Protein AF-A0A9N9J7B9-F1 (afdb_monomer_lite)

Structure (mmCIF, N/CA/C/O backbone):
data_AF-A0A9N9J7B9-F1
#
_entry.id   AF-A0A9N9J7B9-F1
#
loop_
_atom_site.group_PDB
_atom_site.id
_atom_site.type_symbol
_atom_site.label_atom_id
_atom_site.label_alt_id
_atom_site.label_comp_id
_atom_site.label_asym_id
_atom_site.label_entity_id
_atom_site.label_seq_id
_atom_site.pdbx_PDB_ins_code
_atom_site.Cartn_x
_atom_site.Cartn_y
_atom_site.Cartn_z
_atom_site.occupancy
_atom_site.B_iso_or_equiv
_atom_site.auth_seq_id
_atom_site.auth_comp_id
_atom_site.auth_asym_id
_atom_site.auth_atom_id
_atom_site.pdbx_PDB_model_num
ATOM 1 N N . MET A 1 1 ? -15.155 3.675 22.754 1.00 55.78 1 MET A N 1
ATOM 2 C CA . MET A 1 1 ? -14.962 2.233 23.015 1.00 55.78 1 MET A CA 1
ATOM 3 C C . MET A 1 1 ? -13.496 2.071 23.406 1.00 55.78 1 MET A C 1
ATOM 5 O O . MET A 1 1 ? -12.641 2.040 22.528 1.00 55.78 1 MET A O 1
ATOM 9 N N . ASP A 1 2 ? -13.204 2.145 24.707 1.00 74.94 2 ASP A N 1
ATOM 10 C CA . ASP A 1 2 ? -11.845 2.351 25.254 1.00 74.94 2 ASP A CA 1
ATOM 11 C C . ASP A 1 2 ? -10.973 1.087 25.323 1.00 74.94 2 ASP A C 1
ATOM 13 O O . ASP A 1 2 ? -9.809 1.155 25.706 1.00 74.94 2 ASP A O 1
ATOM 17 N N . ASP A 1 3 ? -11.486 -0.064 24.898 1.00 91.12 3 ASP A N 1
ATOM 18 C CA . ASP A 1 3 ? -10.744 -1.322 24.957 1.00 91.12 3 ASP A CA 1
ATOM 19 C C . ASP A 1 3 ? -9.822 -1.481 23.736 1.00 91.12 3 ASP A C 1
ATOM 21 O O . ASP A 1 3 ? -10.237 -1.907 22.657 1.00 91.12 3 ASP A O 1
ATOM 25 N N . THR A 1 4 ? -8.565 -1.058 23.885 1.00 94.75 4 THR A N 1
ATOM 26 C CA . THR A 1 4 ? -7.536 -1.184 22.841 1.00 94.75 4 THR A CA 1
ATOM 27 C C . THR A 1 4 ? -7.279 -2.640 22.429 1.00 94.75 4 THR A C 1
ATOM 29 O O . THR A 1 4 ? -7.307 -2.886 21.221 1.00 94.75 4 THR A O 1
ATOM 32 N N . PRO A 1 5 ? -7.080 -3.604 23.354 1.00 96.31 5 PRO A N 1
ATOM 33 C CA . PRO A 1 5 ? -6.989 -5.022 23.002 1.00 96.31 5 PRO A CA 1
ATOM 34 C C . PRO A 1 5 ? -8.149 -5.515 22.133 1.00 96.31 5 PRO A C 1
ATOM 36 O O . PRO A 1 5 ? -7.917 -6.164 21.114 1.00 96.31 5 PRO A O 1
ATOM 39 N N . LEU A 1 6 ? -9.390 -5.151 22.471 1.00 96.50 6 LEU A N 1
ATOM 40 C CA . LEU A 1 6 ? -10.559 -5.546 21.687 1.00 96.50 6 LEU A CA 1
ATOM 41 C C . LEU A 1 6 ? -10.555 -4.926 20.284 1.00 96.50 6 LEU A C 1
ATOM 43 O O . LEU A 1 6 ? -10.877 -5.609 19.313 1.00 96.50 6 LEU A O 1
ATOM 47 N N . ARG A 1 7 ? -10.179 -3.646 20.146 1.00 96.50 7 ARG A N 1
ATOM 48 C CA . ARG A 1 7 ? -10.085 -2.993 18.825 1.00 96.50 7 ARG A CA 1
ATOM 49 C C . ARG A 1 7 ? -8.985 -3.605 17.961 1.00 96.50 7 ARG A C 1
ATOM 51 O O . ARG A 1 7 ? -9.194 -3.759 16.757 1.00 96.50 7 ARG A O 1
ATOM 58 N N . LEU A 1 8 ? -7.847 -3.958 18.557 1.00 98.19 8 LEU A N 1
ATOM 59 C CA . LEU A 1 8 ? -6.759 -4.646 17.864 1.00 98.19 8 LEU A CA 1
ATOM 60 C C . LEU A 1 8 ? -7.224 -6.016 17.363 1.00 98.19 8 LEU A C 1
ATOM 62 O O . LEU A 1 8 ? -7.158 -6.272 16.163 1.00 98.19 8 LEU A O 1
ATOM 66 N N . LEU A 1 9 ? -7.793 -6.833 18.254 1.00 98.25 9 LEU A N 1
ATOM 67 C CA . LEU A 1 9 ? -8.311 -8.156 17.914 1.00 98.25 9 LEU A CA 1
ATOM 68 C C . LEU A 1 9 ? -9.385 -8.082 16.821 1.00 98.25 9 LEU A C 1
ATOM 70 O O . LEU A 1 9 ? -9.322 -8.820 15.845 1.00 98.25 9 LEU A O 1
ATOM 74 N N . ALA A 1 10 ? -10.341 -7.156 16.939 1.00 98.12 10 ALA A N 1
ATOM 75 C CA . ALA A 1 10 ? -11.379 -6.968 15.929 1.00 98.12 10 ALA A CA 1
ATOM 76 C C . ALA A 1 10 ? -10.800 -6.550 14.568 1.00 98.12 10 ALA A C 1
ATOM 78 O O . ALA A 1 10 ? -11.287 -6.997 13.533 1.00 98.12 10 ALA A O 1
ATOM 79 N N . THR A 1 11 ? -9.759 -5.711 14.558 1.00 98.62 11 THR A N 1
ATOM 80 C CA . THR A 1 11 ? -9.080 -5.295 13.320 1.00 98.62 11 THR A CA 1
ATOM 81 C C . THR A 1 11 ? -8.379 -6.476 12.658 1.00 98.62 11 THR A C 1
ATOM 83 O O . THR A 1 11 ? -8.491 -6.627 11.443 1.00 98.62 11 THR A O 1
ATOM 86 N N . GLN A 1 12 ? -7.716 -7.326 13.445 1.00 98.75 12 GLN A N 1
ATOM 87 C CA . GLN A 1 12 ? -7.023 -8.514 12.950 1.00 98.75 12 GLN A CA 1
ATOM 88 C C . GLN A 1 12 ? -7.999 -9.560 12.411 1.00 98.75 12 GLN A C 1
ATOM 90 O O . GLN A 1 12 ? -7.894 -9.935 11.251 1.00 98.75 12 GLN A O 1
ATOM 95 N N . VAL A 1 13 ? -9.000 -9.952 13.203 1.00 98.62 13 VAL A N 1
ATOM 96 C CA . VAL A 1 13 ? -9.978 -10.980 12.808 1.00 98.62 13 VAL A CA 1
ATOM 97 C C . VAL A 1 13 ? -10.753 -10.562 11.560 1.00 98.62 13 VAL A C 1
ATOM 99 O O . VAL A 1 13 ? -10.911 -11.352 10.636 1.00 98.62 13 VAL A O 1
ATOM 102 N N . LEU A 1 14 ? -11.217 -9.309 11.490 1.00 98.75 14 LEU A N 1
ATOM 103 C CA . LEU A 1 14 ? -11.896 -8.828 10.286 1.00 98.75 14 LEU A CA 1
ATOM 104 C C . LEU A 1 14 ? -10.942 -8.737 9.091 1.00 98.75 14 LEU A C 1
ATOM 106 O O . LEU A 1 14 ? -11.357 -9.051 7.983 1.00 98.75 14 LEU A O 1
ATOM 110 N N . GLY A 1 15 ? -9.685 -8.336 9.300 1.00 98.75 15 GLY A N 1
ATOM 111 C CA . GLY A 1 15 ? -8.674 -8.305 8.242 1.00 98.75 15 GLY A CA 1
ATOM 112 C C . GLY A 1 15 ? -8.421 -9.690 7.651 1.00 98.75 15 GLY A C 1
ATOM 113 O O . GLY A 1 15 ? -8.443 -9.847 6.433 1.00 98.75 15 GLY A O 1
ATOM 114 N N . GLU A 1 16 ? -8.280 -10.706 8.501 1.00 98.69 16 GLU A N 1
ATOM 115 C CA . GLU A 1 16 ? -8.153 -12.110 8.101 1.00 98.69 16 GLU A CA 1
ATOM 116 C C . GLU A 1 16 ? -9.387 -12.549 7.305 1.00 98.69 16 GLU A C 1
ATOM 118 O O . GLU A 1 16 ? -9.283 -12.906 6.136 1.00 98.69 16 GLU A O 1
ATOM 123 N N . MET A 1 17 ? -10.584 -12.369 7.868 1.00 98.69 17 MET A N 1
ATOM 124 C CA . MET A 1 17 ? -11.844 -12.724 7.210 1.00 98.69 17 MET A CA 1
ATOM 125 C C . MET A 1 17 ? -12.056 -12.022 5.860 1.00 98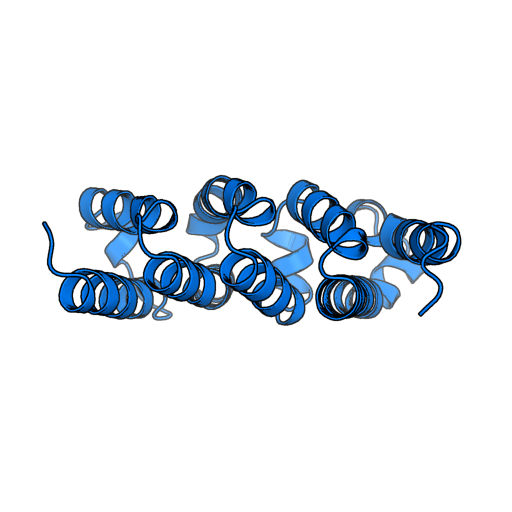.69 17 MET A C 1
ATOM 127 O O . MET A 1 17 ? -12.612 -12.623 4.942 1.00 98.69 17 MET A O 1
ATOM 131 N N . PHE A 1 18 ? -11.677 -10.748 5.731 1.00 98.75 18 PHE A N 1
ATOM 132 C CA . PHE A 1 18 ? -11.801 -10.004 4.475 1.00 98.75 18 PHE A CA 1
ATOM 133 C C . PHE A 1 18 ? -10.735 -10.367 3.450 1.00 98.75 18 PHE A C 1
ATOM 135 O O . PHE A 1 18 ? -10.986 -10.150 2.274 1.00 98.75 18 PHE A O 1
ATOM 142 N N . SER A 1 19 ? -9.571 -10.851 3.882 1.00 98.31 19 SER A N 1
ATOM 143 C CA . SER A 1 19 ? -8.444 -11.150 2.996 1.00 98.31 19 SER A CA 1
ATOM 144 C C . SER A 1 19 ? -8.336 -12.624 2.607 1.00 98.31 19 SER A C 1
ATOM 146 O O . SER A 1 19 ? -7.523 -12.958 1.748 1.00 98.31 19 SER A O 1
ATOM 148 N N . GLU A 1 20 ? -9.151 -13.499 3.201 1.00 98.44 20 GLU A N 1
ATOM 149 C CA . GLU A 1 20 ? -9.308 -14.892 2.780 1.00 98.44 20 GLU A CA 1
ATOM 150 C C . GLU A 1 20 ? -9.718 -15.001 1.306 1.00 98.44 20 GLU A C 1
ATOM 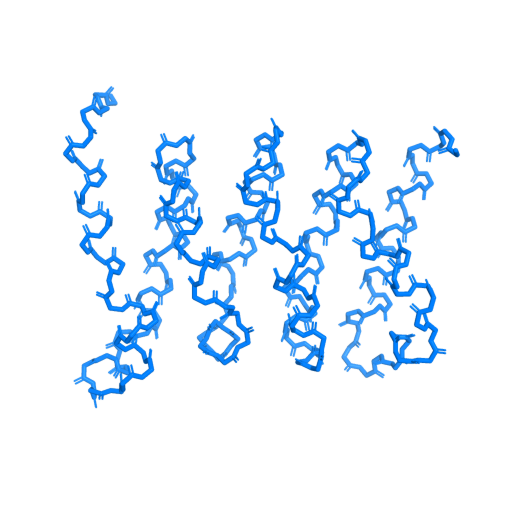152 O O . GLU A 1 20 ? -10.689 -14.381 0.885 1.00 98.44 20 GLU A O 1
ATOM 157 N N . LYS A 1 21 ? -9.032 -15.859 0.542 1.00 97.44 21 LYS A N 1
ATOM 158 C CA . LYS A 1 21 ? -9.088 -15.926 -0.932 1.00 97.44 21 LYS A CA 1
ATOM 159 C C . LYS A 1 21 ? -10.494 -15.890 -1.545 1.00 97.44 21 LYS A C 1
ATOM 161 O O . LYS A 1 21 ? -10.712 -15.212 -2.542 1.00 97.44 21 LYS A O 1
ATOM 166 N N . ASP A 1 22 ? -11.436 -16.623 -0.958 1.00 96.56 22 ASP A N 1
ATOM 167 C CA . ASP A 1 22 ? -12.808 -16.755 -1.470 1.00 96.56 22 ASP A CA 1
ATOM 168 C C . ASP A 1 22 ? -13.821 -15.911 -0.670 1.00 96.56 22 ASP A C 1
ATOM 170 O O . ASP A 1 22 ? -15.039 -16.130 -0.724 1.00 96.56 22 ASP A O 1
ATOM 174 N N . SER A 1 23 ? -13.338 -14.946 0.118 1.00 98.06 23 SER A N 1
ATOM 175 C CA . SER A 1 23 ? -14.185 -14.101 0.947 1.00 98.06 23 SER A CA 1
ATOM 176 C C . SER A 1 23 ? -15.088 -13.220 0.095 1.00 98.06 23 SER A C 1
ATOM 178 O O . SER A 1 23 ? -14.669 -12.504 -0.807 1.00 98.06 23 SER A O 1
ATOM 180 N N . THR A 1 24 ? -16.374 -13.226 0.436 1.00 97.81 24 THR A N 1
ATOM 181 C CA . THR A 1 24 ? -17.372 -12.302 -0.130 1.00 97.81 24 THR A CA 1
ATOM 182 C C . THR A 1 24 ? 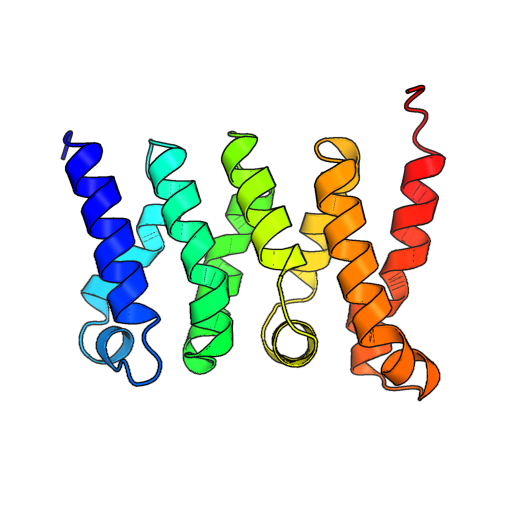-17.891 -11.334 0.928 1.00 97.81 24 THR A C 1
ATOM 184 O O . THR A 1 24 ? -18.917 -10.681 0.751 1.00 97.81 24 THR A O 1
ATOM 187 N N . LEU A 1 25 ? -17.210 -11.252 2.074 1.00 98.25 25 LEU A N 1
ATOM 188 C CA . LEU A 1 25 ? -17.706 -10.514 3.229 1.00 98.25 25 LEU A CA 1
ATOM 189 C C . LEU A 1 25 ? -17.697 -9.006 3.000 1.00 98.25 25 LEU A C 1
ATOM 191 O O . LEU A 1 25 ? -18.621 -8.338 3.458 1.00 98.25 25 LEU A O 1
ATOM 195 N N . ALA A 1 26 ? -16.712 -8.479 2.268 1.00 97.88 26 ALA A N 1
ATOM 196 C CA . ALA A 1 26 ? -16.635 -7.049 1.988 1.00 97.88 26 ALA A CA 1
ATOM 197 C C . ALA A 1 26 ? -17.855 -6.560 1.190 1.00 97.88 26 ALA A C 1
ATOM 199 O O . ALA A 1 26 ? -18.436 -5.529 1.519 1.00 97.88 26 ALA A O 1
ATOM 200 N N . SER A 1 27 ? -18.304 -7.340 0.199 1.00 96.62 27 SER A N 1
ATOM 201 C CA . SER A 1 27 ? -19.484 -7.014 -0.610 1.00 96.62 27 SER A CA 1
ATOM 202 C C . SER A 1 27 ? -20.805 -7.342 0.093 1.00 96.62 27 SER A C 1
ATOM 204 O O . SER A 1 27 ? -21.766 -6.585 -0.025 1.00 96.62 27 SER A O 1
ATOM 206 N N . ARG A 1 28 ? -20.870 -8.438 0.865 1.00 98.00 28 ARG A N 1
ATOM 207 C CA . ARG A 1 28 ? -22.079 -8.826 1.621 1.00 98.00 28 ARG A CA 1
ATOM 208 C C . ARG A 1 28 ? -22.361 -7.917 2.814 1.00 98.00 28 ARG A C 1
ATOM 210 O O . ARG A 1 28 ? -23.521 -7.674 3.137 1.00 98.00 28 ARG A O 1
ATOM 217 N N . TYR A 1 29 ? -21.313 -7.437 3.474 1.00 98.12 29 TYR A N 1
ATOM 218 C CA . TYR A 1 29 ? -21.389 -6.645 4.697 1.00 98.12 29 TYR A CA 1
ATOM 219 C C . TYR A 1 29 ? -20.624 -5.327 4.537 1.00 98.12 29 TYR A C 1
ATOM 221 O O . TYR A 1 29 ? -19.757 -4.994 5.344 1.00 98.12 29 TYR A O 1
ATOM 229 N N . ASP A 1 30 ? -20.988 -4.548 3.516 1.00 97.50 30 ASP A N 1
ATOM 230 C CA . ASP A 1 30 ? -20.346 -3.274 3.150 1.00 97.50 30 ASP A CA 1
ATOM 231 C C . ASP A 1 30 ? -20.200 -2.292 4.331 1.00 97.50 30 ASP A C 1
ATOM 233 O O . ASP A 1 30 ? -19.169 -1.642 4.492 1.00 97.50 30 ASP A O 1
ATOM 237 N N . ASN A 1 31 ? -21.180 -2.237 5.237 1.00 98.25 31 ASN A N 1
ATOM 238 C CA . ASN A 1 31 ? -21.063 -1.417 6.447 1.00 98.25 31 ASN A CA 1
ATOM 239 C C . ASN A 1 31 ? -19.919 -1.879 7.365 1.00 98.25 31 ASN A C 1
ATOM 241 O O . ASN A 1 31 ? -19.204 -1.047 7.920 1.00 98.25 31 ASN A O 1
ATOM 245 N N . VAL A 1 32 ? -19.723 -3.191 7.529 1.00 98.38 32 VAL A N 1
ATOM 246 C CA . VAL A 1 32 ? -18.629 -3.746 8.346 1.00 98.38 32 VAL A CA 1
ATOM 247 C C . VAL A 1 32 ? -17.289 -3.471 7.669 1.00 98.38 32 VAL A C 1
ATOM 249 O O . VAL A 1 32 ? -16.355 -3.029 8.334 1.00 98.38 32 VAL A O 1
ATOM 252 N N . TRP A 1 33 ? -17.224 -3.643 6.348 1.00 98.62 33 TRP A N 1
ATOM 253 C CA . TRP A 1 33 ? -16.056 -3.298 5.541 1.00 98.62 33 TRP A CA 1
ATOM 254 C C . TRP A 1 33 ? -15.654 -1.828 5.700 1.00 98.62 33 TRP A C 1
ATOM 256 O O . TRP A 1 33 ? -14.523 -1.524 6.080 1.00 98.62 33 TRP A O 1
ATOM 266 N N . LYS A 1 34 ? -16.601 -0.901 5.523 1.00 98.44 34 LYS A N 1
ATOM 267 C CA . LYS A 1 34 ? -16.373 0.538 5.714 1.00 98.44 34 LYS A CA 1
ATOM 268 C C . LYS A 1 34 ? -15.889 0.861 7.126 1.00 98.44 34 LYS A C 1
ATOM 270 O O . LYS A 1 34 ? -14.958 1.646 7.290 1.00 98.44 34 LYS A O 1
ATOM 275 N N . MET A 1 35 ? -16.471 0.237 8.151 1.00 98.12 35 MET A N 1
ATOM 276 C CA . MET A 1 35 ? -16.032 0.428 9.538 1.00 98.12 35 MET A CA 1
ATOM 277 C C . MET A 1 35 ? -14.628 -0.125 9.802 1.00 98.12 35 MET A C 1
ATOM 279 O O . MET A 1 35 ? -13.874 0.476 10.576 1.00 98.12 35 MET A O 1
ATOM 283 N N . TRP A 1 36 ? -14.264 -1.232 9.154 1.00 98.62 36 TRP A N 1
ATOM 284 C CA . TRP A 1 36 ? -12.918 -1.791 9.209 1.00 98.62 36 TRP A CA 1
ATOM 285 C C . TRP A 1 36 ? -11.901 -0.883 8.507 1.00 98.62 36 TRP A C 1
ATOM 287 O O . TRP A 1 36 ? -10.879 -0.562 9.107 1.00 98.62 36 TRP A O 1
ATOM 297 N N . LEU A 1 37 ? -12.214 -0.340 7.322 1.00 98.62 37 LEU A N 1
ATOM 298 C CA . LEU A 1 37 ? -11.366 0.650 6.638 1.00 98.62 37 LEU A CA 1
ATOM 299 C C . LEU A 1 37 ? -11.065 1.877 7.512 1.00 98.62 37 LEU A C 1
ATOM 301 O O . LEU A 1 37 ? -9.989 2.469 7.407 1.00 98.62 37 LEU A O 1
ATOM 305 N N . LEU A 1 38 ? -11.991 2.289 8.385 1.00 98.06 38 LEU A N 1
ATOM 306 C CA . LEU A 1 38 ? -11.773 3.409 9.308 1.00 98.06 38 LEU A CA 1
ATOM 307 C C . LEU A 1 38 ? -10.758 3.097 10.423 1.00 98.06 38 LEU A C 1
ATOM 309 O O . LEU A 1 38 ? -10.256 4.035 11.046 1.00 98.06 38 LEU A O 1
ATOM 313 N N . ARG A 1 39 ? -10.398 1.826 10.665 1.00 98.19 39 ARG A N 1
ATOM 314 C CA . ARG A 1 39 ? -9.374 1.449 11.661 1.00 98.19 39 ARG A CA 1
ATOM 315 C C . ARG A 1 39 ? -7.972 1.940 11.303 1.00 98.19 39 ARG A C 1
ATOM 317 O O . ARG A 1 39 ? -7.173 2.153 12.209 1.00 98.19 39 ARG A O 1
ATOM 324 N N . ARG A 1 40 ? -7.708 2.287 10.037 1.00 98.25 40 ARG A N 1
ATOM 325 C CA . ARG A 1 40 ? -6.494 3.025 9.630 1.00 98.25 40 ARG A CA 1
ATOM 326 C C . ARG A 1 40 ? -6.289 4.352 10.383 1.00 98.25 40 ARG A C 1
ATOM 328 O O . ARG A 1 40 ? -5.186 4.896 10.407 1.00 98.25 40 ARG A O 1
ATOM 335 N N . ASN A 1 41 ? -7.354 4.895 10.977 1.00 98.19 41 ASN A N 1
ATOM 336 C CA . ASN A 1 41 ? -7.353 6.132 11.757 1.00 98.19 41 ASN A CA 1
ATOM 337 C C . ASN A 1 41 ? -7.574 5.885 13.259 1.00 98.19 41 ASN A C 1
ATOM 339 O O . ASN A 1 41 ? -7.951 6.810 13.976 1.00 98.19 41 ASN A O 1
ATOM 343 N N . ASP A 1 42 ? -7.376 4.656 13.752 1.00 98.19 42 ASP A N 1
ATOM 344 C CA . ASP A 1 42 ? -7.430 4.394 15.193 1.00 98.19 42 ASP A CA 1
ATOM 345 C C . ASP A 1 42 ? -6.382 5.238 15.937 1.00 98.19 42 ASP A C 1
ATOM 347 O O . ASP A 1 42 ? -5.308 5.538 15.415 1.00 98.19 42 ASP A O 1
ATOM 351 N N . LYS A 1 43 ? -6.695 5.619 17.178 1.00 97.06 43 LYS A N 1
ATOM 352 C CA . LYS A 1 43 ? -5.802 6.424 18.020 1.00 97.06 43 LYS A CA 1
ATOM 353 C C . LYS A 1 43 ? -4.501 5.684 18.346 1.00 97.06 43 LYS A C 1
ATOM 355 O O . LYS A 1 43 ? -3.493 6.321 18.634 1.00 97.06 43 LYS A O 1
ATOM 360 N N . ILE A 1 44 ? -4.537 4.353 18.349 1.00 97.81 44 ILE A N 1
ATOM 361 C CA . ILE A 1 44 ? -3.402 3.509 18.717 1.00 97.81 44 ILE A CA 1
ATOM 362 C C . ILE A 1 44 ? -2.662 3.071 17.456 1.00 97.81 44 ILE A C 1
ATOM 364 O O . ILE A 1 44 ? -3.258 2.477 16.556 1.00 97.81 44 ILE A O 1
ATOM 368 N N . SER A 1 45 ? -1.357 3.341 17.393 1.00 98.50 45 SER A N 1
ATOM 369 C CA . SER A 1 45 ? -0.521 2.979 16.245 1.00 98.50 45 SER A CA 1
ATOM 370 C C . SER A 1 45 ? -0.500 1.486 15.968 1.00 98.50 45 SER A C 1
ATOM 372 O O . SER A 1 45 ? -0.626 1.121 14.808 1.00 98.50 45 SER A O 1
ATOM 374 N N . ASP A 1 46 ? -0.477 0.634 16.990 1.00 98.44 46 ASP A N 1
ATOM 375 C CA . ASP A 1 46 ? -0.493 -0.822 16.797 1.00 98.44 46 ASP A CA 1
ATOM 376 C C . ASP A 1 46 ? -1.749 -1.311 16.050 1.00 98.44 46 ASP A C 1
ATOM 378 O O . ASP A 1 46 ? -1.660 -2.203 15.210 1.00 98.44 46 ASP A O 1
ATOM 382 N N . VAL A 1 47 ? -2.913 -0.683 16.266 1.00 98.69 47 VAL A N 1
ATOM 383 C CA . VAL A 1 47 ? -4.143 -1.000 15.511 1.00 98.69 47 VAL A CA 1
ATOM 384 C C . VAL A 1 47 ? -4.013 -0.563 14.049 1.00 98.69 47 VAL A C 1
ATOM 386 O O . VAL A 1 47 ? -4.456 -1.268 13.144 1.00 98.69 47 VAL A O 1
ATOM 389 N N . ARG A 1 48 ? -3.375 0.587 13.801 1.00 98.81 48 ARG A N 1
ATOM 390 C CA . ARG A 1 48 ? -3.115 1.081 12.442 1.00 98.81 48 ARG A CA 1
ATOM 391 C C . ARG A 1 48 ? -2.088 0.212 11.711 1.00 98.81 48 ARG A C 1
ATOM 393 O O . ARG A 1 48 ? -2.293 -0.074 10.538 1.00 98.81 48 ARG A O 1
ATOM 400 N N . CYS A 1 49 ? -1.039 -0.246 12.398 1.00 98.88 49 CYS A N 1
ATOM 401 C CA . CYS A 1 49 ? -0.073 -1.214 11.876 1.00 98.88 49 CYS A CA 1
ATOM 402 C C . CYS A 1 49 ? -0.763 -2.528 11.501 1.00 98.88 49 CYS A C 1
ATOM 404 O O . CYS A 1 49 ? -0.621 -2.971 10.366 1.00 98.88 49 CYS A O 1
ATOM 406 N N . ALA A 1 50 ? -1.580 -3.088 12.401 1.00 98.69 50 ALA A N 1
ATOM 407 C CA . ALA A 1 50 ? -2.342 -4.302 12.118 1.00 98.69 50 ALA A CA 1
ATOM 408 C C . ALA A 1 50 ? -3.247 -4.130 10.890 1.00 98.69 50 ALA A C 1
ATOM 410 O O . ALA A 1 50 ? -3.314 -5.012 10.048 1.00 98.69 50 ALA A O 1
ATOM 411 N N . TRP A 1 51 ? -3.907 -2.977 10.739 1.00 98.81 51 TRP A N 1
ATOM 412 C CA . TRP A 1 51 ? -4.704 -2.687 9.544 1.00 98.81 51 TRP A CA 1
ATOM 413 C C . TRP A 1 51 ? -3.856 -2.662 8.254 1.00 98.81 51 TRP A C 1
ATOM 415 O O . TRP A 1 51 ? -4.274 -3.211 7.236 1.00 98.81 51 TRP A O 1
ATOM 425 N N . ILE A 1 52 ? -2.656 -2.067 8.294 1.00 98.88 52 ILE A N 1
ATOM 426 C CA . ILE A 1 52 ? -1.734 -2.003 7.144 1.00 98.88 52 ILE A CA 1
ATOM 427 C C . ILE A 1 52 ? -1.286 -3.397 6.702 1.00 98.88 52 ILE A C 1
ATOM 429 O O . ILE A 1 52 ? -1.226 -3.652 5.501 1.00 98.88 52 ILE A O 1
ATOM 433 N N . GLU A 1 53 ? -1.007 -4.305 7.639 1.00 98.50 53 GLU A N 1
ATOM 434 C CA . GLU A 1 53 ? -0.539 -5.667 7.337 1.00 98.50 53 GLU A CA 1
ATOM 435 C C . GLU A 1 53 ? -1.509 -6.440 6.428 1.00 98.50 53 GLU A C 1
ATOM 437 O O . GLU A 1 53 ? -1.065 -7.190 5.559 1.00 98.50 53 GLU A O 1
ATOM 442 N N . TYR A 1 54 ? -2.817 -6.189 6.539 1.00 98.69 54 TYR A N 1
ATOM 443 C CA . TYR A 1 54 ? -3.826 -6.827 5.687 1.00 98.69 54 TYR A CA 1
ATOM 444 C C . TYR A 1 54 ? -3.967 -6.198 4.297 1.00 98.69 54 TYR A C 1
ATOM 446 O O . TYR A 1 54 ? -4.629 -6.777 3.439 1.00 98.69 54 TYR A O 1
ATOM 454 N N . CYS A 1 55 ? -3.324 -5.062 4.013 1.00 98.69 55 CYS A N 1
ATOM 455 C CA . CYS A 1 55 ? -3.370 -4.470 2.674 1.00 98.69 55 CYS A CA 1
ATOM 456 C C . CYS A 1 55 ? -2.711 -5.376 1.621 1.00 98.69 55 CYS A C 1
ATOM 458 O O . CYS A 1 55 ? -3.222 -5.475 0.510 1.00 98.69 55 CYS A O 1
ATOM 460 N N . LEU A 1 56 ? -1.618 -6.073 1.963 1.00 98.44 56 LEU A N 1
ATOM 461 C CA . LEU A 1 56 ? -0.949 -7.003 1.046 1.00 98.44 56 LEU A CA 1
ATOM 462 C C . LEU A 1 56 ? -1.847 -8.183 0.630 1.00 98.44 56 LEU A C 1
ATOM 464 O O . LEU A 1 56 ? -2.069 -8.338 -0.570 1.00 98.44 56 LEU A O 1
ATOM 468 N N . PRO A 1 57 ? -2.393 -9.002 1.552 1.00 98.44 57 PRO A N 1
ATOM 469 C CA . PRO A 1 57 ? -3.256 -10.111 1.159 1.00 98.44 57 PRO A CA 1
ATOM 470 C C . PRO A 1 57 ? -4.558 -9.631 0.503 1.00 98.44 57 PRO A C 1
ATOM 472 O O . PRO A 1 57 ? -5.064 -10.311 -0.381 1.00 98.44 57 PRO A O 1
ATOM 475 N N . LEU A 1 58 ? -5.060 -8.432 0.830 1.00 98.62 58 LEU A N 1
ATOM 476 C CA . LEU A 1 58 ? -6.179 -7.826 0.099 1.00 98.62 58 LEU A CA 1
ATOM 477 C C . LEU A 1 58 ? -5.823 -7.497 -1.357 1.00 98.62 58 LEU A C 1
ATOM 479 O O . LEU A 1 58 ? -6.626 -7.781 -2.241 1.00 98.62 58 LEU A O 1
ATOM 483 N N . TYR A 1 59 ? -4.631 -6.957 -1.636 1.00 98.50 59 TYR A N 1
ATOM 484 C CA . TYR A 1 59 ? -4.183 -6.778 -3.022 1.00 98.50 59 TYR A CA 1
ATOM 485 C C . TYR A 1 59 ? -4.035 -8.109 -3.760 1.00 98.50 59 TYR A C 1
ATOM 487 O O . TYR A 1 59 ? -4.328 -8.150 -4.945 1.00 98.50 59 TYR A O 1
ATOM 495 N N . ILE A 1 60 ? -3.607 -9.176 -3.082 1.00 97.81 60 ILE A N 1
ATOM 496 C CA . ILE A 1 60 ? -3.395 -10.495 -3.699 1.00 97.81 60 ILE A CA 1
ATOM 497 C C . ILE A 1 60 ? -4.722 -11.209 -3.987 1.00 97.81 60 ILE A C 1
ATOM 499 O O . ILE A 1 60 ? -4.877 -11.829 -5.035 1.00 97.81 60 ILE A O 1
ATOM 503 N N . ASN A 1 61 ? -5.674 -11.148 -3.056 1.00 98.25 61 ASN A N 1
ATOM 504 C CA . ASN A 1 61 ? -6.880 -11.975 -3.105 1.00 98.25 61 ASN A CA 1
ATOM 505 C C . ASN A 1 61 ? -8.127 -11.221 -3.591 1.00 98.25 61 ASN A C 1
ATOM 507 O O . ASN A 1 61 ? -9.038 -11.846 -4.126 1.00 98.25 61 ASN A O 1
ATOM 511 N N . HIS A 1 62 ? -8.168 -9.892 -3.447 1.00 98.12 62 HIS A N 1
ATOM 512 C CA . HIS A 1 62 ? -9.367 -9.075 -3.670 1.00 98.12 62 HIS A CA 1
ATOM 513 C C . HIS A 1 62 ? -9.068 -7.840 -4.523 1.00 98.12 62 HIS A C 1
ATOM 515 O O . HIS A 1 62 ? -9.142 -6.691 -4.072 1.00 98.12 62 HIS A O 1
ATOM 521 N N . HIS A 1 63 ? -8.731 -8.071 -5.794 1.00 97.75 63 HIS A N 1
ATOM 522 C CA . HIS A 1 63 ? -8.373 -7.015 -6.747 1.00 97.75 63 HIS A CA 1
ATOM 523 C C . HIS A 1 63 ? -9.477 -5.950 -6.892 1.00 97.75 63 HIS A C 1
ATOM 525 O O . HIS A 1 63 ? -9.186 -4.773 -7.101 1.00 97.75 63 HIS A O 1
ATOM 531 N N . GLU A 1 64 ? -10.747 -6.332 -6.735 1.00 97.88 64 GLU A N 1
ATOM 532 C CA . GLU A 1 64 ? -11.905 -5.436 -6.763 1.00 97.88 64 GLU A CA 1
ATOM 533 C C . GLU A 1 64 ? -11.909 -4.398 -5.629 1.00 97.88 64 GLU A C 1
ATOM 535 O O . GLU A 1 64 ? -12.548 -3.350 -5.746 1.00 97.88 64 GLU A O 1
ATOM 540 N N . LEU A 1 65 ? -11.181 -4.659 -4.540 1.00 98.44 65 LEU A N 1
ATOM 541 C CA . LEU A 1 65 ? -11.048 -3.751 -3.402 1.00 98.44 65 LEU A CA 1
ATOM 542 C C . LEU A 1 65 ? -9.842 -2.814 -3.532 1.00 98.44 65 LEU A C 1
ATOM 544 O O . LEU A 1 65 ? -9.770 -1.836 -2.786 1.00 98.44 65 LEU A O 1
ATOM 548 N N . ALA A 1 66 ? -8.936 -3.048 -4.491 1.00 98.50 66 ALA A N 1
ATOM 549 C CA . ALA A 1 66 ? -7.659 -2.341 -4.613 1.00 98.50 66 ALA A CA 1
ATOM 550 C C . ALA A 1 66 ? -7.809 -0.814 -4.581 1.00 98.50 66 ALA A C 1
ATOM 552 O O . ALA A 1 66 ? -7.104 -0.146 -3.831 1.00 98.50 66 ALA A O 1
ATOM 553 N N . LYS A 1 67 ? -8.785 -0.255 -5.309 1.00 98.56 67 LYS A N 1
ATOM 554 C CA . LYS A 1 67 ? -9.056 1.192 -5.306 1.00 98.56 67 LYS A CA 1
ATOM 555 C C . LYS A 1 67 ? -9.320 1.738 -3.897 1.00 98.56 67 LYS A C 1
ATOM 557 O O . LYS A 1 67 ? -8.729 2.736 -3.500 1.00 98.56 67 LYS A O 1
ATOM 562 N N . GLN A 1 68 ? -10.166 1.062 -3.121 1.00 98.50 68 GLN A N 1
ATOM 563 C CA . GLN A 1 68 ? -10.483 1.484 -1.753 1.00 98.50 68 GLN A CA 1
ATOM 564 C C . GLN A 1 68 ? -9.262 1.366 -0.830 1.00 98.50 68 GLN A C 1
ATOM 566 O O . GLN A 1 68 ? -9.111 2.167 0.091 1.00 98.50 68 GLN A O 1
ATOM 571 N N . ILE A 1 69 ? -8.381 0.391 -1.082 1.00 98.62 69 ILE A N 1
ATOM 572 C CA . ILE A 1 69 ? -7.122 0.242 -0.344 1.00 98.62 69 ILE A CA 1
ATOM 573 C C . ILE A 1 69 ? -6.139 1.357 -0.694 1.00 98.62 69 ILE A C 1
ATOM 575 O O . ILE A 1 69 ? -5.598 1.956 0.234 1.00 98.62 69 ILE A O 1
ATOM 579 N N . ASN A 1 70 ? -5.964 1.700 -1.976 1.00 98.69 70 ASN A N 1
ATOM 580 C CA . ASN A 1 70 ? -5.120 2.821 -2.407 1.00 98.69 70 ASN A CA 1
ATOM 581 C C . ASN A 1 70 ? -5.559 4.136 -1.735 1.00 98.69 70 ASN A C 1
ATOM 583 O O . ASN A 1 70 ? -4.758 4.803 -1.074 1.00 98.69 70 ASN A O 1
ATOM 587 N N . GLU A 1 71 ? -6.858 4.447 -1.806 1.00 98.44 71 GLU A N 1
ATOM 588 C CA . GLU A 1 71 ? -7.461 5.636 -1.184 1.00 98.44 71 GLU A CA 1
ATOM 589 C C . GLU A 1 71 ? -7.287 5.654 0.346 1.00 98.44 71 GLU A C 1
ATOM 591 O O . GLU A 1 71 ? -7.129 6.709 0.966 1.00 98.44 71 GLU A O 1
ATOM 596 N N . ALA A 1 72 ? -7.320 4.485 0.988 1.00 98.00 72 ALA A N 1
ATOM 597 C CA . ALA A 1 72 ? -7.180 4.371 2.431 1.00 98.00 72 ALA A CA 1
ATOM 598 C C . ALA A 1 72 ? -5.716 4.513 2.890 1.00 98.00 72 ALA A C 1
ATOM 600 O O . ALA A 1 72 ? -5.433 5.273 3.828 1.00 98.00 72 ALA A O 1
ATOM 601 N N . ILE A 1 73 ? -4.789 3.801 2.243 1.00 98.38 73 ILE A N 1
ATOM 602 C CA . ILE A 1 73 ? -3.397 3.673 2.687 1.00 98.38 73 ILE A CA 1
ATOM 603 C C . ILE A 1 73 ? -2.553 4.918 2.404 1.00 98.38 73 ILE A C 1
ATOM 605 O O . ILE A 1 73 ? -1.606 5.166 3.144 1.00 98.38 73 ILE A O 1
ATOM 609 N N . ILE A 1 74 ? -2.914 5.756 1.423 1.00 98.06 74 ILE A N 1
ATOM 610 C CA . ILE A 1 74 ? -2.125 6.952 1.070 1.00 98.06 74 ILE A CA 1
ATOM 611 C C . ILE A 1 74 ? -1.870 7.872 2.271 1.00 98.06 74 ILE A C 1
ATOM 613 O O . ILE A 1 74 ? -0.747 8.305 2.515 1.00 98.06 74 ILE A O 1
ATOM 617 N N . SER A 1 75 ? -2.882 8.071 3.122 1.00 97.06 75 SER A N 1
ATOM 618 C CA . SER A 1 75 ? -2.755 8.882 4.342 1.00 97.06 75 SER A CA 1
ATOM 619 C C . SER A 1 75 ? -1.805 8.282 5.387 1.00 97.06 75 SER A C 1
ATOM 621 O O . SER A 1 75 ? -1.371 8.982 6.300 1.00 97.06 75 SER A O 1
ATOM 623 N N . LYS A 1 76 ? -1.498 6.982 5.292 1.00 98.25 76 LYS A N 1
ATOM 624 C CA . LYS A 1 76 ? -0.587 6.267 6.198 1.00 98.25 76 LYS A CA 1
ATOM 625 C C . LYS A 1 76 ? 0.870 6.392 5.779 1.00 98.25 76 LYS A C 1
ATOM 627 O O . LYS A 1 76 ? 1.747 6.175 6.609 1.00 98.25 76 LYS A O 1
ATOM 632 N N . MET A 1 77 ? 1.133 6.813 4.542 1.00 97.19 77 MET A N 1
ATOM 633 C CA . MET A 1 77 ? 2.492 7.096 4.088 1.00 97.19 77 MET A CA 1
ATOM 634 C C . MET A 1 77 ? 3.141 8.180 4.935 1.00 97.19 77 MET A C 1
ATOM 636 O O . MET A 1 77 ? 4.320 8.072 5.246 1.00 97.19 77 MET A O 1
ATOM 640 N N . SER A 1 78 ? 2.365 9.176 5.364 1.00 96.62 78 SER A N 1
ATOM 641 C CA . SER A 1 78 ? 2.803 10.302 6.198 1.00 96.62 78 SER A CA 1
ATOM 642 C C . SER A 1 78 ? 2.212 10.236 7.613 1.00 96.62 78 SER A C 1
ATOM 644 O O . SER A 1 78 ? 1.880 11.259 8.210 1.00 96.62 78 SER A O 1
ATOM 646 N N . ASP A 1 79 ? 2.029 9.025 8.148 1.00 98.56 79 ASP A N 1
ATOM 647 C CA . ASP A 1 79 ? 1.493 8.839 9.497 1.00 98.56 79 ASP A CA 1
ATOM 648 C C . ASP A 1 79 ? 2.435 9.425 10.574 1.00 98.56 79 ASP A C 1
ATOM 650 O O . ASP A 1 79 ? 3.651 9.261 10.457 1.00 98.56 79 ASP A O 1
ATOM 654 N N . PRO A 1 80 ? 1.922 10.082 11.637 1.00 97.69 80 PRO A N 1
ATOM 655 C CA . PRO A 1 80 ? 2.764 10.655 12.692 1.00 97.69 80 PRO A CA 1
ATOM 656 C C . PRO A 1 80 ? 3.590 9.630 13.482 1.00 97.69 80 PRO A C 1
ATOM 658 O O . PRO A 1 80 ? 4.551 10.024 14.134 1.00 97.69 80 PRO A O 1
ATOM 661 N N . ASP A 1 81 ? 3.224 8.345 13.466 1.00 98.31 81 ASP A N 1
ATOM 662 C CA . ASP A 1 81 ? 3.996 7.297 14.138 1.00 98.31 81 ASP A CA 1
ATOM 663 C C . ASP A 1 81 ? 4.895 6.562 13.134 1.00 98.31 81 ASP A C 1
ATOM 665 O O . ASP A 1 81 ? 4.416 5.955 12.171 1.00 98.31 81 ASP A O 1
ATOM 669 N N . ASP A 1 82 ? 6.205 6.589 13.377 1.00 97.75 82 ASP A N 1
ATOM 670 C CA . ASP A 1 82 ? 7.219 5.961 12.526 1.00 97.75 82 ASP A CA 1
ATOM 671 C C . ASP A 1 82 ? 6.976 4.461 12.340 1.00 97.75 82 ASP A C 1
ATOM 673 O O . ASP A 1 82 ? 7.213 3.935 11.254 1.00 97.75 82 ASP A O 1
ATOM 677 N N . LYS A 1 83 ? 6.431 3.761 13.346 1.00 98.00 83 LYS A N 1
ATOM 678 C CA . LYS A 1 83 ? 6.109 2.329 13.230 1.00 98.00 83 LYS A CA 1
ATOM 679 C C . LYS A 1 83 ? 5.077 2.074 12.139 1.00 98.00 83 LYS A C 1
ATOM 681 O O . LYS A 1 83 ? 5.181 1.080 11.423 1.00 98.00 83 LYS A O 1
ATOM 686 N N . VAL A 1 84 ? 4.105 2.975 12.002 1.00 98.75 84 VAL A N 1
ATOM 687 C CA . VAL A 1 84 ? 3.058 2.889 10.980 1.00 98.75 84 VAL A CA 1
ATOM 688 C C . VAL A 1 84 ? 3.673 3.128 9.604 1.00 98.75 84 VAL A C 1
ATOM 690 O O . VAL A 1 84 ? 3.455 2.326 8.699 1.00 98.75 84 VAL A O 1
ATOM 693 N N . ARG A 1 85 ? 4.513 4.160 9.454 1.00 98.50 85 ARG A N 1
ATOM 694 C CA . ARG A 1 85 ? 5.216 4.433 8.187 1.00 98.50 85 ARG A CA 1
ATOM 695 C C . ARG A 1 85 ? 6.138 3.271 7.780 1.00 98.50 85 ARG A C 1
ATOM 697 O O . ARG A 1 85 ? 6.096 2.829 6.634 1.00 98.50 85 ARG A O 1
ATOM 704 N N . ILE A 1 86 ? 6.885 2.696 8.728 1.00 98.44 86 ILE A N 1
ATOM 705 C CA . ILE A 1 86 ? 7.711 1.491 8.525 1.00 98.44 86 ILE A CA 1
ATOM 706 C C . ILE A 1 86 ? 6.855 0.294 8.087 1.00 98.44 86 ILE A C 1
ATOM 708 O O . ILE A 1 86 ? 7.261 -0.446 7.188 1.00 98.44 86 ILE A O 1
ATOM 712 N N . ALA A 1 87 ? 5.682 0.084 8.696 1.00 98.56 87 ALA A N 1
ATOM 713 C CA . ALA A 1 87 ? 4.771 -0.991 8.304 1.00 98.56 87 ALA A CA 1
ATOM 714 C C . ALA A 1 87 ? 4.330 -0.847 6.840 1.00 98.56 87 ALA A C 1
ATOM 716 O O . ALA A 1 87 ? 4.326 -1.840 6.109 1.00 98.56 87 ALA A O 1
ATOM 717 N N . VAL A 1 88 ? 4.054 0.380 6.378 1.00 98.44 88 VAL A N 1
ATOM 718 C CA . VAL A 1 88 ? 3.736 0.608 4.963 1.00 98.44 88 VAL A CA 1
ATOM 719 C C . VAL A 1 88 ? 4.928 0.268 4.067 1.00 98.44 88 VAL A C 1
ATOM 721 O O . VAL A 1 88 ? 4.766 -0.507 3.126 1.00 98.44 88 VAL A O 1
ATOM 724 N N . CYS A 1 89 ? 6.141 0.739 4.386 1.00 98.44 89 CYS A N 1
ATOM 725 C CA . CYS A 1 89 ? 7.341 0.387 3.616 1.00 98.44 89 CYS A CA 1
ATOM 726 C C . CYS A 1 89 ? 7.539 -1.135 3.513 1.00 98.44 89 CYS A C 1
ATOM 728 O O . CYS A 1 89 ? 7.861 -1.648 2.442 1.00 98.44 89 CYS A O 1
ATOM 730 N N . LYS A 1 90 ? 7.304 -1.876 4.605 1.00 98.31 90 LYS A N 1
ATOM 731 C CA . LYS A 1 90 ? 7.398 -3.345 4.621 1.00 98.31 90 LYS A CA 1
ATOM 732 C C . LYS A 1 90 ? 6.354 -4.015 3.733 1.00 98.31 90 LYS A C 1
ATOM 734 O O . LYS A 1 90 ? 6.699 -4.968 3.040 1.00 98.31 90 LYS A O 1
ATOM 739 N N . VAL A 1 91 ? 5.104 -3.550 3.750 1.00 98.38 91 VAL A N 1
ATOM 740 C CA . VAL A 1 91 ? 4.036 -4.071 2.878 1.00 98.38 91 VAL A CA 1
ATOM 741 C C . VAL A 1 91 ? 4.380 -3.836 1.410 1.00 98.38 91 VAL A C 1
ATOM 743 O O . VAL A 1 91 ? 4.341 -4.765 0.608 1.00 98.38 91 VAL A O 1
ATOM 746 N N . PHE A 1 92 ? 4.811 -2.624 1.062 1.00 98.25 92 PHE A N 1
ATOM 747 C CA . PHE A 1 92 ? 5.192 -2.283 -0.309 1.00 98.25 92 PHE A CA 1
ATOM 748 C C . PHE A 1 92 ? 6.433 -3.052 -0.769 1.00 98.25 92 PHE A C 1
ATOM 750 O O . PHE A 1 92 ? 6.497 -3.518 -1.905 1.00 98.25 92 PHE A O 1
ATOM 757 N N . GLY A 1 93 ? 7.389 -3.267 0.136 1.00 97.75 93 GLY A N 1
ATOM 758 C CA . GLY A 1 93 ? 8.567 -4.094 -0.105 1.00 97.75 93 GLY A CA 1
ATOM 759 C C . GLY A 1 93 ? 8.263 -5.577 -0.330 1.00 97.75 93 GLY A C 1
ATOM 760 O O . GLY A 1 93 ? 9.145 -6.286 -0.802 1.00 97.75 93 GLY A O 1
ATOM 761 N N . GLN A 1 94 ? 7.045 -6.048 -0.050 1.00 98.00 94 GLN A N 1
ATOM 762 C CA . GLN A 1 94 ? 6.612 -7.435 -0.262 1.00 98.00 94 GLN A CA 1
ATOM 763 C C . GLN A 1 94 ? 5.712 -7.624 -1.490 1.00 98.00 94 GLN A C 1
ATOM 765 O O . GLN A 1 94 ? 5.483 -8.763 -1.882 1.00 98.00 94 GLN A O 1
ATOM 770 N N . LEU A 1 95 ? 5.242 -6.546 -2.130 1.00 97.94 95 LEU A N 1
ATOM 771 C CA . LEU A 1 95 ? 4.388 -6.634 -3.321 1.00 97.94 95 LEU A CA 1
ATOM 772 C C . LEU A 1 95 ? 5.039 -7.477 -4.421 1.00 97.94 95 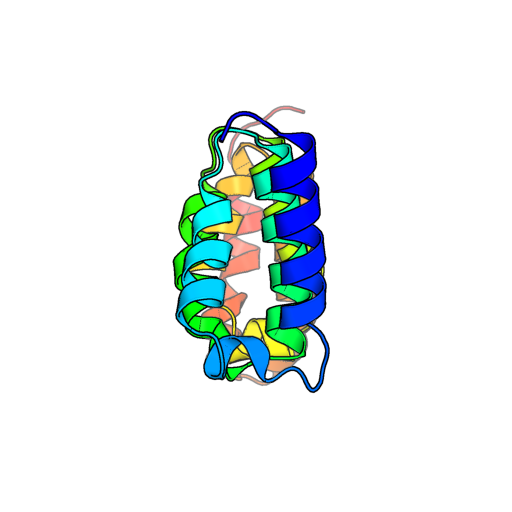LEU A C 1
ATOM 774 O O . LEU A 1 95 ? 6.241 -7.379 -4.657 1.00 97.94 95 LEU A O 1
ATOM 778 N N . GLU A 1 96 ? 4.257 -8.272 -5.134 1.00 97.25 96 GLU A N 1
ATOM 779 C CA . GLU A 1 96 ? 4.711 -8.907 -6.371 1.00 97.25 96 GLU A CA 1
ATOM 780 C C . GLU A 1 96 ? 4.504 -7.967 -7.562 1.00 97.25 96 GLU A C 1
ATOM 782 O O . GLU A 1 96 ? 3.688 -7.040 -7.497 1.00 97.25 96 GLU A O 1
ATOM 787 N N . TYR A 1 97 ? 5.238 -8.204 -8.654 1.00 97.56 97 TYR A N 1
ATOM 788 C CA . TYR A 1 97 ? 5.193 -7.350 -9.844 1.00 97.56 97 TYR A CA 1
ATOM 789 C C . TYR A 1 97 ? 3.764 -7.150 -10.359 1.00 97.56 97 TYR A C 1
ATOM 791 O O . TYR A 1 97 ? 3.362 -6.019 -10.623 1.00 97.56 97 TYR A O 1
ATOM 799 N N . GLU A 1 98 ? 2.966 -8.219 -10.435 1.00 96.06 98 GLU A N 1
ATOM 800 C CA . GLU A 1 98 ? 1.593 -8.140 -10.936 1.00 96.06 98 GLU A CA 1
ATOM 801 C C . GLU A 1 98 ? 0.718 -7.202 -10.090 1.00 96.06 98 GLU A C 1
ATOM 803 O O . GLU A 1 98 ? 0.058 -6.316 -10.641 1.00 96.06 98 GLU A O 1
ATOM 808 N N . CYS A 1 99 ? 0.764 -7.335 -8.761 1.00 97.06 99 CYS A N 1
ATOM 809 C CA . CYS A 1 99 ? 0.028 -6.463 -7.844 1.00 97.06 99 CYS A CA 1
ATOM 810 C C . CYS A 1 99 ? 0.507 -5.010 -7.954 1.00 97.06 99 CYS A C 1
ATOM 812 O O . CYS A 1 99 ? -0.299 -4.092 -8.123 1.00 97.06 99 CYS A O 1
ATOM 814 N N . ALA A 1 100 ? 1.824 -4.792 -7.899 1.00 98.12 100 ALA A N 1
ATOM 815 C CA . ALA A 1 100 ? 2.410 -3.459 -7.987 1.00 98.12 100 ALA A CA 1
ATOM 816 C C . ALA A 1 100 ? 2.075 -2.773 -9.322 1.00 98.12 100 ALA A C 1
ATOM 818 O O . ALA A 1 100 ? 1.751 -1.587 -9.350 1.00 98.12 100 ALA A O 1
ATOM 819 N N . SER A 1 101 ? 2.122 -3.517 -10.428 1.00 97.81 101 SER A N 1
ATOM 820 C CA . SER A 1 101 ? 1.895 -2.998 -11.776 1.00 97.81 101 SER A CA 1
ATOM 821 C C . SER A 1 101 ? 0.415 -2.723 -12.051 1.00 97.81 101 SER A C 1
ATOM 823 O O . SER A 1 101 ? 0.077 -1.658 -12.570 1.00 97.81 101 SER A O 1
ATOM 825 N N . LYS A 1 102 ? -0.497 -3.613 -11.639 1.00 97.25 102 LYS A N 1
ATOM 826 C CA . LYS A 1 102 ? -1.920 -3.521 -12.016 1.00 97.25 102 LYS A CA 1
ATOM 827 C C . LYS A 1 102 ? -2.824 -2.865 -10.974 1.00 97.25 102 LYS A C 1
ATOM 829 O O . LYS A 1 102 ? -3.835 -2.288 -11.358 1.00 97.25 102 LYS A O 1
ATOM 834 N N . LEU A 1 103 ? -2.499 -2.971 -9.684 1.00 98.25 103 LEU A N 1
ATOM 835 C CA . LEU A 1 103 ? -3.447 -2.662 -8.603 1.00 98.25 103 LEU A CA 1
ATOM 836 C C . LEU A 1 103 ? -3.056 -1.439 -7.779 1.00 98.25 103 LEU A C 1
ATOM 838 O O . LEU A 1 103 ? -3.932 -0.684 -7.366 1.00 98.25 103 LEU A O 1
ATOM 842 N N . VAL A 1 104 ? -1.762 -1.244 -7.525 1.00 98.44 104 VAL A N 1
ATOM 843 C CA . VAL A 1 104 ? -1.275 -0.156 -6.662 1.00 98.44 104 VAL A CA 1
ATOM 844 C C . VAL A 1 104 ? -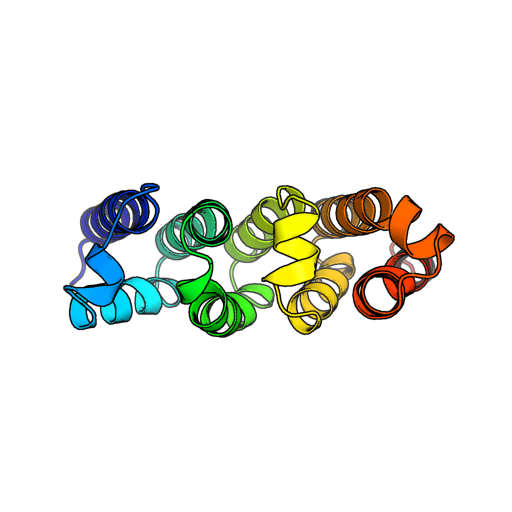1.128 1.133 -7.463 1.00 98.44 104 VAL A C 1
ATOM 846 O O . VAL A 1 104 ? -0.538 1.120 -8.538 1.00 98.44 104 VAL A O 1
ATOM 849 N N . GLU A 1 105 ? -1.648 2.254 -6.975 1.00 98.25 105 GLU A N 1
ATOM 850 C CA . GLU A 1 105 ? -1.533 3.551 -7.660 1.00 98.25 105 GLU A CA 1
ATOM 851 C C . GLU A 1 105 ? -0.095 4.097 -7.617 1.00 98.25 105 GLU A C 1
ATOM 853 O O . GLU A 1 105 ? 0.629 3.930 -6.632 1.00 98.25 105 GLU A O 1
ATOM 858 N N . LYS A 1 106 ? 0.344 4.751 -8.701 1.00 97.62 106 LYS A N 1
ATOM 859 C CA . LYS A 1 106 ? 1.726 5.244 -8.856 1.00 97.62 106 LYS A CA 1
ATOM 860 C C . LYS A 1 106 ? 2.075 6.295 -7.801 1.00 97.62 106 LYS A C 1
ATOM 862 O O . LYS A 1 106 ? 3.207 6.348 -7.325 1.00 97.62 106 LYS A O 1
ATOM 867 N N . GLU A 1 107 ? 1.094 7.094 -7.405 1.00 97.94 107 GLU A N 1
ATOM 868 C CA . GLU A 1 107 ? 1.177 8.123 -6.373 1.00 97.94 107 GLU A CA 1
ATOM 869 C C . GLU A 1 107 ? 1.688 7.551 -5.047 1.00 97.94 107 GLU A C 1
ATOM 871 O O . GLU A 1 107 ? 2.492 8.187 -4.369 1.00 97.94 107 GLU A O 1
ATOM 876 N N . LEU A 1 108 ? 1.319 6.313 -4.707 1.00 98.50 108 LEU A N 1
ATOM 877 C CA . LEU A 1 108 ? 1.822 5.654 -3.505 1.00 98.50 108 LEU A CA 1
ATOM 878 C C . LEU A 1 108 ? 3.322 5.361 -3.595 1.00 98.50 108 LEU A C 1
ATOM 880 O O . LEU A 1 108 ? 4.024 5.454 -2.594 1.00 98.50 108 LEU A O 1
ATOM 884 N N . PHE A 1 109 ? 3.856 5.053 -4.775 1.00 98.44 109 PHE A N 1
ATOM 885 C CA . PHE A 1 109 ? 5.302 4.884 -4.930 1.00 98.44 109 PHE A CA 1
ATOM 886 C C . PHE A 1 109 ? 6.046 6.218 -4.803 1.00 98.44 109 PHE A C 1
ATOM 888 O O . PHE A 1 109 ? 7.132 6.248 -4.226 1.00 98.44 109 PHE A O 1
ATOM 895 N N . PHE A 1 110 ? 5.453 7.332 -5.241 1.00 97.81 110 PHE A N 1
ATOM 896 C CA . PHE A 1 110 ? 6.021 8.659 -4.985 1.00 97.81 110 PHE A CA 1
ATOM 897 C C . PHE A 1 110 ? 6.024 9.016 -3.498 1.00 97.81 110 PHE A C 1
ATOM 899 O O . PHE A 1 110 ? 7.039 9.489 -2.985 1.00 97.81 110 PHE A O 1
ATOM 906 N N . GLU A 1 111 ? 4.933 8.736 -2.785 1.00 97.69 111 GLU A N 1
ATOM 907 C CA . GLU A 1 111 ? 4.880 8.901 -1.330 1.00 97.69 111 GLU A CA 1
ATOM 908 C C . GLU A 1 111 ? 5.907 8.001 -0.620 1.00 97.69 111 GLU A C 1
ATOM 910 O O . GLU A 1 111 ? 6.533 8.419 0.355 1.00 97.69 111 GLU A O 1
ATOM 915 N N . LEU A 1 112 ? 6.154 6.791 -1.140 1.00 97.75 112 LEU A N 1
ATOM 916 C CA . LEU A 1 112 ? 7.175 5.884 -0.613 1.00 97.75 112 LEU A CA 1
ATOM 917 C C . LEU A 1 112 ? 8.577 6.474 -0.793 1.00 97.75 112 LEU A C 1
ATOM 919 O O . LEU A 1 112 ? 9.406 6.370 0.106 1.00 97.75 112 LEU A O 1
ATOM 923 N N . ALA A 1 113 ? 8.839 7.144 -1.916 1.00 97.00 113 ALA A N 1
ATOM 924 C CA . ALA A 1 113 ? 10.111 7.821 -2.153 1.00 97.00 113 ALA A CA 1
ATOM 925 C C . ALA A 1 113 ? 10.349 9.004 -1.212 1.00 97.00 113 ALA A C 1
ATOM 927 O O . ALA A 1 113 ? 11.479 9.214 -0.770 1.00 97.00 113 ALA A O 1
ATOM 928 N N . GLN A 1 114 ? 9.296 9.717 -0.795 1.00 94.88 114 GLN A N 1
ATOM 929 C CA . GLN A 1 114 ? 9.437 10.750 0.239 1.00 94.88 114 GLN A CA 1
ATOM 930 C C . GLN A 1 114 ? 9.944 10.175 1.569 1.00 94.88 114 GLN A C 1
ATOM 932 O O . GLN A 1 114 ? 10.578 10.897 2.342 1.00 94.88 114 GLN A O 1
ATOM 937 N N . ARG A 1 115 ? 9.719 8.876 1.820 1.00 95.38 115 ARG A N 1
ATOM 938 C CA . ARG A 1 115 ? 10.228 8.167 3.001 1.00 95.38 115 ARG A CA 1
ATOM 939 C C . ARG A 1 115 ? 11.707 7.810 2.929 1.00 95.38 115 ARG A C 1
ATOM 941 O O . ARG A 1 115 ? 12.274 7.442 3.948 1.00 95.38 115 ARG A O 1
ATOM 948 N N . CYS A 1 116 ? 12.385 7.984 1.793 1.00 93.94 116 CYS A N 1
ATOM 949 C CA . CYS A 1 116 ? 13.839 7.806 1.729 1.00 93.94 116 CYS A CA 1
ATOM 950 C C . CYS A 1 116 ? 14.618 8.846 2.555 1.00 93.94 116 CYS A C 1
ATOM 952 O O . CYS A 1 116 ? 15.805 8.644 2.798 1.00 93.94 116 CYS A O 1
ATOM 954 N N . ARG A 1 117 ? 13.968 9.938 2.987 1.00 89.38 117 ARG A N 1
ATOM 955 C CA . ARG A 1 117 ? 14.574 10.995 3.814 1.00 89.38 117 ARG A CA 1
ATOM 956 C C . ARG A 1 117 ? 14.529 10.693 5.311 1.00 89.38 117 ARG A C 1
ATOM 958 O O . ARG A 1 117 ? 15.475 11.013 6.011 1.00 89.38 117 ARG A O 1
ATOM 965 N N . ASP A 1 118 ? 13.439 10.103 5.802 1.00 89.50 118 ASP A N 1
ATOM 966 C CA . ASP A 1 118 ? 13.241 9.821 7.232 1.00 89.50 118 ASP A CA 1
ATOM 967 C C . ASP A 1 118 ? 13.322 8.326 7.584 1.00 89.50 118 ASP A C 1
ATOM 969 O O . ASP A 1 118 ? 13.705 7.979 8.694 1.00 89.50 118 ASP A O 1
ATOM 973 N N . LEU A 1 119 ? 13.024 7.430 6.637 1.00 92.94 119 LEU A N 1
ATOM 974 C CA . LEU A 1 119 ? 13.044 5.966 6.783 1.00 92.94 119 LEU A CA 1
ATOM 975 C C . LEU A 1 119 ? 13.881 5.329 5.668 1.00 92.94 119 LEU A C 1
ATOM 977 O O . LEU A 1 119 ? 13.435 4.452 4.918 1.00 92.94 119 LEU A O 1
ATOM 981 N N . ARG A 1 120 ? 15.109 5.840 5.536 1.00 91.88 120 ARG A N 1
ATOM 982 C CA . ARG A 1 120 ? 16.015 5.606 4.408 1.00 91.88 120 ARG A CA 1
ATOM 983 C C . ARG A 1 120 ? 16.156 4.129 4.051 1.00 91.88 120 ARG A C 1
ATOM 985 O O . ARG A 1 120 ? 15.938 3.755 2.901 1.00 91.88 120 ARG A O 1
ATOM 992 N N . GLN A 1 121 ? 16.484 3.279 5.022 1.00 93.06 121 GLN A N 1
ATOM 993 C CA . GLN A 1 121 ? 16.765 1.869 4.750 1.00 93.06 121 GLN A CA 1
ATOM 994 C C . GLN A 1 121 ? 15.533 1.121 4.229 1.00 93.06 121 GLN A C 1
ATOM 996 O O . GLN A 1 121 ? 15.630 0.397 3.240 1.00 93.06 121 GLN A O 1
ATOM 1001 N N . GLU A 1 122 ? 14.381 1.280 4.872 1.00 96.00 122 GLU A N 1
ATOM 1002 C CA . GLU A 1 122 ? 13.141 0.592 4.520 1.00 96.00 122 GLU A CA 1
ATOM 1003 C C . GLU A 1 122 ? 12.595 1.058 3.168 1.00 96.00 122 GLU A C 1
ATOM 1005 O O . GLU A 1 122 ? 12.243 0.226 2.329 1.00 96.00 122 GLU A O 1
ATOM 1010 N N . ALA A 1 123 ? 12.555 2.373 2.940 1.00 97.00 123 ALA A N 1
ATOM 1011 C CA . ALA A 1 123 ? 12.011 2.948 1.715 1.00 97.00 123 ALA A CA 1
ATOM 1012 C C . ALA A 1 123 ? 12.887 2.630 0.493 1.00 97.00 123 ALA A C 1
ATOM 1014 O O . ALA A 1 123 ? 12.368 2.183 -0.533 1.00 97.00 123 ALA A O 1
ATOM 1015 N N . ILE A 1 124 ? 14.217 2.768 0.615 1.00 97.12 124 ILE A N 1
ATOM 1016 C CA . ILE A 1 124 ? 15.152 2.426 -0.470 1.00 97.12 124 ILE A CA 1
ATOM 1017 C C . ILE A 1 124 ? 15.053 0.937 -0.810 1.00 97.12 124 ILE A C 1
ATOM 1019 O O . ILE A 1 124 ? 14.963 0.594 -1.987 1.00 97.12 124 ILE A O 1
ATOM 1023 N N . LYS A 1 125 ? 15.020 0.044 0.192 1.00 97.44 125 LYS A N 1
ATOM 1024 C CA . LYS A 1 125 ? 14.880 -1.406 -0.044 1.00 97.44 125 LYS A CA 1
ATOM 1025 C C . LYS A 1 125 ? 13.592 -1.736 -0.801 1.00 97.44 125 LYS A C 1
ATOM 1027 O O . LYS A 1 125 ? 13.633 -2.525 -1.744 1.00 97.44 125 LYS A O 1
ATOM 1032 N N . ALA A 1 126 ? 12.468 -1.134 -0.412 1.00 98.25 126 ALA A N 1
ATOM 1033 C CA . ALA A 1 126 ? 11.184 -1.366 -1.067 1.00 98.25 126 ALA A CA 1
ATOM 1034 C C . ALA A 1 126 ? 11.183 -0.873 -2.525 1.00 98.25 126 ALA A C 1
ATOM 1036 O O . ALA A 1 126 ? 10.848 -1.637 -3.430 1.00 98.25 126 ALA A O 1
ATOM 1037 N N . LEU A 1 127 ? 11.627 0.364 -2.773 1.00 98.38 127 LEU A N 1
ATOM 1038 C CA . LEU A 1 127 ? 11.694 0.945 -4.118 1.00 98.38 127 LEU A CA 1
ATOM 1039 C C . LEU A 1 127 ? 12.679 0.218 -5.034 1.00 98.38 127 LEU A C 1
ATOM 1041 O O . LEU A 1 127 ? 12.346 -0.078 -6.180 1.00 98.38 127 LEU A O 1
ATOM 1045 N N . ALA A 1 128 ? 13.867 -0.123 -4.530 1.00 98.12 128 ALA A N 1
ATOM 1046 C CA . ALA A 1 128 ? 14.857 -0.876 -5.293 1.00 98.12 128 ALA A CA 1
ATOM 1047 C C . ALA A 1 128 ? 14.305 -2.242 -5.722 1.00 98.12 128 ALA A C 1
ATOM 1049 O O . ALA A 1 128 ? 14.497 -2.650 -6.867 1.00 98.12 128 ALA A O 1
ATOM 1050 N N . ARG A 1 129 ? 13.568 -2.929 -4.837 1.00 98.44 129 ARG A N 1
ATOM 1051 C CA . ARG A 1 129 ? 12.908 -4.191 -5.185 1.00 98.44 129 ARG A CA 1
ATOM 1052 C C . ARG A 1 129 ? 11.820 -3.993 -6.243 1.00 98.44 129 ARG A C 1
ATOM 1054 O O . ARG A 1 129 ? 11.785 -4.779 -7.184 1.00 98.44 129 ARG A O 1
ATOM 1061 N N . LEU A 1 130 ? 10.977 -2.961 -6.127 1.00 98.56 130 LEU A N 1
ATOM 1062 C CA . LEU A 1 130 ? 9.955 -2.635 -7.138 1.00 98.56 130 LEU A CA 1
ATOM 1063 C C . LEU A 1 130 ? 10.579 -2.401 -8.519 1.00 98.56 130 LEU A C 1
ATOM 1065 O O . LEU A 1 130 ? 10.143 -3.011 -9.491 1.00 98.56 130 LEU A O 1
ATOM 1069 N N . TYR A 1 131 ? 11.638 -1.590 -8.593 1.00 98.56 131 TYR A N 1
ATOM 1070 C CA . TYR A 1 131 ? 12.361 -1.359 -9.843 1.00 98.56 131 TYR A CA 1
ATOM 1071 C C . TYR A 1 131 ? 12.984 -2.644 -10.396 1.00 98.56 131 TYR A C 1
ATOM 1073 O O . TYR A 1 131 ? 12.821 -2.946 -11.573 1.00 98.56 131 TYR A O 1
ATOM 1081 N N . ASN A 1 132 ? 13.659 -3.429 -9.550 1.00 98.50 132 ASN A N 1
ATOM 1082 C CA . ASN A 1 132 ? 14.298 -4.674 -9.973 1.00 98.50 132 ASN A CA 1
ATOM 1083 C C . ASN A 1 132 ? 13.291 -5.680 -10.551 1.00 98.50 132 ASN A C 1
ATOM 1085 O O . ASN A 1 132 ? 13.597 -6.359 -11.524 1.00 98.50 132 ASN A O 1
ATOM 1089 N N . MET A 1 133 ? 12.092 -5.767 -9.968 1.00 98.19 133 MET A N 1
ATOM 1090 C CA . MET A 1 133 ? 11.027 -6.627 -10.490 1.00 98.19 133 MET A CA 1
ATOM 1091 C C . MET A 1 133 ? 10.470 -6.147 -11.832 1.00 98.19 133 MET A C 1
ATOM 1093 O O . MET A 1 133 ? 10.043 -6.986 -12.607 1.00 98.19 133 MET A O 1
ATOM 1097 N N . ALA A 1 134 ? 10.467 -4.837 -12.091 1.00 98.31 134 ALA A N 1
ATOM 1098 C CA . ALA A 1 134 ? 9.956 -4.240 -13.327 1.00 98.31 134 ALA A CA 1
ATOM 1099 C C . ALA A 1 134 ? 11.021 -4.076 -14.426 1.00 98.31 134 ALA A C 1
ATOM 1101 O O . ALA A 1 134 ? 10.730 -3.550 -15.500 1.00 98.31 134 ALA A O 1
ATOM 1102 N N . TYR A 1 135 ? 12.277 -4.435 -14.142 1.00 98.25 135 TYR A N 1
ATOM 1103 C CA . TYR A 1 135 ? 13.411 -4.101 -14.999 1.00 98.25 135 TYR A CA 1
ATOM 1104 C C . TYR A 1 135 ? 13.300 -4.722 -16.393 1.00 98.25 135 TYR A C 1
ATOM 1106 O O . TYR A 1 135 ? 13.586 -4.047 -17.380 1.00 98.25 135 TYR A O 1
ATOM 1114 N N . ASN A 1 136 ? 12.860 -5.979 -16.482 1.00 98.06 136 ASN A N 1
ATOM 1115 C CA . ASN A 1 136 ? 12.734 -6.667 -17.766 1.00 98.06 136 ASN A CA 1
ATOM 1116 C C . ASN A 1 136 ? 11.671 -5.994 -18.640 1.00 98.06 136 ASN A C 1
ATOM 1118 O O . ASN A 1 136 ? 11.938 -5.685 -19.793 1.00 98.06 136 ASN A O 1
ATOM 1122 N N . GLU A 1 137 ? 10.511 -5.667 -18.073 1.00 98.19 137 GLU A N 1
ATOM 1123 C CA . GLU A 1 137 ? 9.423 -5.001 -18.788 1.00 98.19 137 GLU A CA 1
ATOM 1124 C C . GLU A 1 137 ? 9.814 -3.582 -19.225 1.00 98.19 137 GLU A C 1
ATOM 1126 O O . GLU A 1 137 ? 9.441 -3.139 -20.309 1.00 98.19 137 GLU A O 1
ATOM 1131 N N . ILE A 1 138 ? 10.628 -2.878 -18.430 1.00 98.38 138 ILE A N 1
ATOM 1132 C CA . ILE A 1 138 ? 11.215 -1.587 -18.821 1.00 98.38 138 ILE A CA 1
ATOM 1133 C C . ILE A 1 138 ? 12.158 -1.749 -20.022 1.00 98.38 138 ILE A C 1
ATOM 1135 O O . ILE A 1 138 ? 12.098 -0.948 -20.958 1.00 98.38 138 ILE A O 1
ATOM 1139 N N . VAL A 1 139 ? 13.034 -2.759 -19.998 1.00 97.94 139 VAL A N 1
ATOM 1140 C CA . VAL A 1 139 ? 13.970 -3.060 -21.097 1.00 97.94 139 VAL A CA 1
ATOM 1141 C C . VAL A 1 139 ? 13.218 -3.457 -22.366 1.00 97.94 139 VAL A C 1
ATOM 1143 O O . VAL A 1 139 ? 13.599 -3.028 -23.453 1.00 97.94 139 VAL A O 1
ATOM 1146 N N . ASP A 1 140 ? 12.110 -4.179 -22.221 1.00 98.12 140 ASP A N 1
ATOM 1147 C CA . ASP A 1 140 ? 11.216 -4.577 -23.313 1.00 98.12 140 ASP A CA 1
ATOM 1148 C C . ASP A 1 140 ? 10.305 -3.433 -23.804 1.00 98.12 140 ASP A C 1
ATOM 1150 O O . ASP A 1 140 ? 9.437 -3.638 -24.654 1.00 98.12 140 ASP A O 1
ATOM 1154 N N . HIS A 1 141 ? 10.525 -2.207 -23.319 1.00 97.38 141 HIS A N 1
ATOM 1155 C CA . HIS A 1 141 ? 9.793 -0.998 -23.694 1.00 97.38 141 HIS A CA 1
ATOM 1156 C C . HIS A 1 141 ? 8.291 -1.020 -23.360 1.00 97.38 141 HIS A C 1
ATOM 1158 O O . HIS A 1 141 ? 7.499 -0.346 -24.028 1.00 97.38 141 HIS A O 1
ATOM 1164 N N . ASP A 1 142 ? 7.886 -1.731 -22.304 1.00 98.19 142 ASP A N 1
ATOM 1165 C CA . ASP A 1 142 ? 6.520 -1.646 -21.791 1.00 98.19 142 ASP A CA 1
ATOM 1166 C C . ASP A 1 142 ? 6.244 -0.241 -21.230 1.00 98.19 142 ASP A C 1
ATOM 1168 O O . ASP A 1 142 ? 6.891 0.237 -20.291 1.00 98.19 142 ASP A O 1
ATOM 1172 N N . ALA A 1 143 ? 5.262 0.441 -21.823 1.00 97.81 143 ALA A N 1
ATOM 1173 C CA . ALA A 1 143 ? 4.955 1.829 -21.497 1.00 97.81 143 ALA A CA 1
ATOM 1174 C C . ALA A 1 143 ? 4.489 2.003 -20.042 1.00 97.81 143 ALA A C 1
ATOM 1176 O O . ALA A 1 143 ? 4.862 2.986 -19.402 1.00 97.81 143 ALA A O 1
ATOM 1177 N N . ASN A 1 144 ? 3.718 1.048 -19.508 1.00 96.12 144 ASN A N 1
ATOM 1178 C CA . ASN A 1 144 ? 3.227 1.104 -18.131 1.00 96.12 144 ASN A CA 1
ATOM 1179 C C . ASN A 1 144 ? 4.385 0.903 -17.144 1.00 96.12 144 ASN A C 1
ATOM 1181 O O . ASN A 1 144 ? 4.550 1.695 -16.219 1.00 96.12 144 ASN A O 1
ATOM 1185 N N . ALA A 1 145 ? 5.248 -0.089 -17.371 1.00 98.19 145 ALA A N 1
ATOM 1186 C CA . ALA A 1 145 ? 6.409 -0.344 -16.529 1.00 98.19 145 ALA A CA 1
ATOM 1187 C C . ALA A 1 145 ? 7.366 0.860 -16.496 1.00 98.19 145 ALA A C 1
ATOM 1189 O O . ALA A 1 145 ? 7.791 1.285 -15.416 1.00 98.19 145 ALA A O 1
ATOM 1190 N N . ILE A 1 146 ? 7.646 1.463 -17.659 1.00 98.50 146 ILE A N 1
ATOM 1191 C CA . ILE A 1 146 ? 8.450 2.689 -17.762 1.00 98.50 146 ILE A CA 1
ATOM 1192 C C . ILE A 1 146 ? 7.795 3.829 -16.983 1.00 98.50 146 ILE A C 1
ATOM 1194 O O . ILE A 1 146 ? 8.450 4.465 -16.155 1.00 98.50 146 ILE A O 1
ATOM 1198 N N . GLU A 1 147 ? 6.509 4.086 -17.220 1.00 97.69 147 GLU A N 1
ATOM 1199 C CA . GLU A 1 147 ? 5.796 5.174 -16.559 1.00 97.69 147 GLU A CA 1
ATOM 1200 C C . GLU A 1 147 ? 5.781 4.991 -15.038 1.00 97.69 147 GLU A C 1
ATOM 1202 O O . GLU A 1 147 ? 5.988 5.952 -14.288 1.00 97.69 147 GLU A O 1
ATOM 1207 N N . LYS A 1 148 ? 5.522 3.771 -14.576 1.00 98.19 148 LYS A N 1
ATOM 1208 C CA . LYS A 1 148 ? 5.240 3.474 -13.176 1.00 98.19 148 LYS A CA 1
ATOM 1209 C C . LYS A 1 148 ? 6.492 3.287 -12.330 1.00 98.19 148 LYS A C 1
ATOM 1211 O O . LYS A 1 148 ? 6.489 3.719 -11.178 1.00 98.19 148 LYS A O 1
ATOM 1216 N N . PHE A 1 149 ? 7.559 2.721 -12.893 1.00 98.56 149 PHE A N 1
ATOM 1217 C CA . PHE A 1 149 ? 8.768 2.343 -12.150 1.00 98.56 149 PHE A CA 1
ATOM 1218 C C . PHE A 1 149 ? 10.061 2.969 -12.692 1.00 98.56 149 PHE A C 1
ATOM 1220 O O . PHE A 1 149 ? 11.040 3.063 -11.953 1.00 98.56 149 PHE A O 1
ATOM 1227 N N . GLY A 1 150 ? 10.093 3.438 -13.944 1.00 98.25 150 GLY A N 1
ATOM 1228 C CA . GLY A 1 150 ? 11.323 3.903 -14.602 1.00 98.25 150 GLY A CA 1
ATOM 1229 C C . GLY A 1 150 ? 11.987 5.127 -13.958 1.00 98.25 150 GLY A C 1
ATOM 1230 O O . GLY A 1 150 ? 13.181 5.347 -14.137 1.00 98.25 150 GLY A O 1
ATOM 1231 N N . TRP A 1 151 ? 11.245 5.902 -13.167 1.00 98.00 151 TRP A N 1
ATOM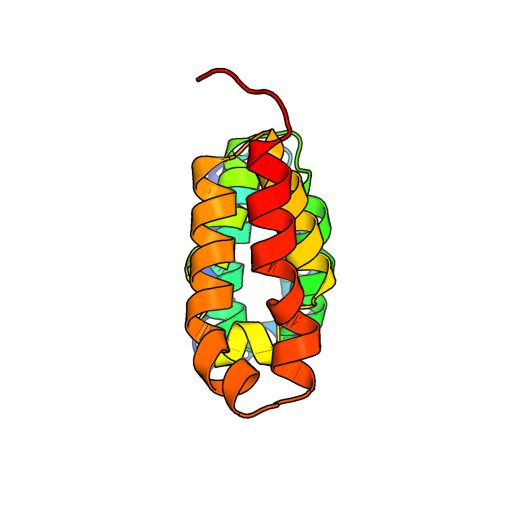 1232 C CA . TRP A 1 151 ? 11.754 7.071 -12.441 1.00 98.00 151 TRP A CA 1
ATOM 1233 C C . TRP A 1 151 ? 12.518 6.712 -11.153 1.00 98.00 151 TRP A C 1
ATOM 1235 O O . TRP A 1 151 ? 13.273 7.539 -10.639 1.00 98.00 151 TRP A O 1
ATOM 1245 N N . ILE A 1 152 ? 12.340 5.492 -10.628 1.00 98.25 152 ILE A N 1
ATOM 1246 C CA . ILE A 1 152 ? 12.848 5.084 -9.309 1.00 98.25 152 ILE A CA 1
ATOM 1247 C C . ILE A 1 152 ? 14.375 5.240 -9.182 1.00 98.25 152 ILE A C 1
ATOM 1249 O O . ILE A 1 152 ? 14.809 5.819 -8.185 1.00 98.25 152 ILE A O 1
ATOM 1253 N N . PRO A 1 153 ? 15.220 4.793 -10.137 1.00 97.56 153 PRO A N 1
ATOM 1254 C CA . PRO A 1 153 ? 16.672 4.904 -9.989 1.00 97.56 153 PRO A CA 1
ATOM 1255 C C . PRO A 1 153 ? 17.149 6.348 -9.842 1.00 97.56 153 PRO A C 1
ATOM 1257 O O . PRO A 1 153 ? 18.020 6.623 -9.019 1.00 97.56 153 PRO A O 1
ATOM 1260 N N . SER A 1 154 ? 16.564 7.276 -10.606 1.00 95.94 154 SER A N 1
ATOM 1261 C CA . SER A 1 154 ? 16.895 8.699 -10.513 1.00 95.94 154 SER A CA 1
ATOM 1262 C C . SER A 1 154 ? 16.568 9.256 -9.131 1.00 95.94 154 SER A C 1
ATOM 1264 O O . SER A 1 154 ? 17.391 9.959 -8.551 1.00 95.94 154 SER A O 1
ATOM 1266 N N . GLU A 1 155 ? 15.411 8.895 -8.573 1.00 95.00 155 GLU A N 1
ATOM 1267 C CA . GLU A 1 155 ? 15.023 9.342 -7.235 1.00 95.00 155 GLU A CA 1
ATOM 1268 C C . GLU A 1 155 ? 15.937 8.755 -6.152 1.00 95.00 155 GLU A C 1
ATOM 1270 O O . GLU A 1 155 ? 16.419 9.486 -5.289 1.00 95.00 155 GLU A O 1
ATOM 1275 N N . LEU A 1 156 ? 16.274 7.464 -6.238 1.00 94.31 156 LEU A N 1
ATOM 1276 C CA . LEU A 1 156 ? 17.220 6.835 -5.313 1.00 94.31 156 LEU A CA 1
ATOM 1277 C C . LEU A 1 156 ? 18.604 7.494 -5.362 1.00 94.31 156 LEU A C 1
ATOM 1279 O O . LEU A 1 156 ? 19.184 7.762 -4.312 1.00 94.31 156 LEU A O 1
ATOM 1283 N N . LEU A 1 157 ? 19.124 7.813 -6.548 1.00 92.31 157 LEU A N 1
ATOM 1284 C CA . LEU A 1 157 ? 20.398 8.527 -6.686 1.00 92.31 157 LEU A CA 1
ATOM 1285 C C . LEU A 1 157 ? 20.329 9.945 -6.107 1.00 92.31 157 LEU A C 1
ATOM 1287 O O . LEU A 1 157 ? 21.271 10.369 -5.439 1.00 92.31 157 LEU A O 1
ATOM 1291 N N . ASN A 1 158 ? 19.210 10.655 -6.284 1.00 89.25 158 ASN A N 1
ATOM 1292 C CA . ASN A 1 158 ? 19.014 11.986 -5.703 1.00 89.25 158 ASN A CA 1
ATOM 1293 C C . ASN A 1 158 ? 19.136 11.975 -4.171 1.00 89.25 158 ASN A C 1
ATOM 1295 O O . ASN A 1 158 ? 19.671 12.922 -3.593 1.00 89.25 158 ASN A O 1
ATOM 1299 N N . THR A 1 159 ? 18.727 10.890 -3.505 1.00 85.19 159 THR A N 1
ATOM 1300 C CA . THR A 1 159 ? 18.863 10.766 -2.043 1.00 85.19 159 THR A CA 1
ATOM 1301 C C . THR A 1 159 ? 20.313 10.704 -1.560 1.00 85.19 159 THR A C 1
ATOM 1303 O O . THR A 1 159 ? 20.564 10.981 -0.389 1.00 85.19 159 THR A O 1
ATOM 1306 N N . LEU A 1 160 ? 21.279 10.359 -2.421 1.00 80.56 160 LEU A N 1
ATOM 1307 C CA . LEU A 1 160 ? 22.710 10.362 -2.083 1.00 80.56 160 LEU A CA 1
ATOM 1308 C C . LEU A 1 160 ? 23.292 11.781 -2.039 1.00 80.56 160 LEU A C 1
ATOM 1310 O O . LEU A 1 160 ? 24.286 12.011 -1.361 1.00 80.56 160 LEU A O 1
ATOM 1314 N N . TYR A 1 161 ? 22.677 12.726 -2.755 1.00 77.69 161 TYR A N 1
ATOM 1315 C CA . TYR A 1 161 ? 23.091 14.133 -2.779 1.00 77.69 161 TYR A CA 1
ATOM 1316 C C . TYR A 1 161 ? 22.446 14.966 -1.665 1.00 77.69 161 TYR A C 1
ATOM 1318 O O . TYR A 1 161 ? 22.872 16.091 -1.398 1.00 77.69 161 TYR A O 1
ATOM 1326 N N . LEU A 1 162 ? 21.418 14.427 -1.007 1.00 68.00 162 LEU A N 1
ATOM 1327 C CA . LEU A 1 162 ? 20.918 14.953 0.256 1.00 68.00 162 LEU A CA 1
ATOM 1328 C C . LEU A 1 162 ? 21.953 14.559 1.317 1.00 68.00 162 LEU A C 1
ATOM 1330 O O . LEU A 1 162 ? 22.014 13.396 1.697 1.00 68.00 162 LEU A O 1
ATOM 1334 N N . ASN A 1 163 ? 22.823 15.507 1.681 1.00 53.06 163 ASN A N 1
ATOM 1335 C CA . ASN A 1 163 ? 23.956 15.365 2.604 1.00 53.06 163 ASN A CA 1
ATOM 1336 C C . ASN A 1 163 ? 23.557 14.833 3.997 1.00 53.06 163 ASN A C 1
ATOM 1338 O O . ASN A 1 163 ? 23.584 15.577 4.976 1.00 53.06 163 ASN A O 1
ATOM 1342 N N . ASP A 1 164 ? 23.258 13.546 4.095 1.00 58.03 164 ASP A N 1
ATOM 1343 C CA . ASP A 1 164 ? 23.255 12.815 5.351 1.00 58.03 164 ASP A CA 1
ATOM 1344 C C . ASP A 1 164 ? 24.605 12.108 5.438 1.00 58.03 164 ASP A C 1
ATOM 1346 O O . ASP A 1 164 ? 24.832 11.064 4.827 1.00 58.03 164 ASP A O 1
ATOM 1350 N N . ASN A 1 165 ? 25.537 12.741 6.150 1.00 50.94 165 ASN A N 1
ATOM 1351 C CA . ASN A 1 165 ? 26.701 12.037 6.669 1.00 50.94 165 ASN A CA 1
ATOM 1352 C C . ASN A 1 165 ? 26.167 10.973 7.641 1.00 50.94 165 ASN A C 1
ATOM 1354 O O . ASN A 1 165 ? 25.818 11.315 8.772 1.00 50.94 165 ASN A O 1
ATOM 1358 N N . GLU A 1 166 ? 26.051 9.722 7.191 1.00 52.88 166 GLU A N 1
ATOM 1359 C CA . GLU A 1 166 ? 26.083 8.575 8.109 1.00 52.88 166 GLU A CA 1
ATOM 1360 C C . GLU A 1 166 ? 27.447 8.501 8.812 1.00 52.88 166 GLU A C 1
ATOM 1362 O O . GLU A 1 166 ? 28.485 8.729 8.141 1.00 52.88 166 GLU A O 1
#

Radius of gyration: 16.74 Å; chains: 1; bounding box: 49×32×49 Å

Organism: NCBI:txid1117310

Secondary structure (DSSP, 8-state):
---HHHHHHHHHHHHHHHHSTT--HHHHTHHHHHHHHGGGG-SSHHHHHHHHHTHHHHHHH-GGGHHHHHHHHHHHHT-SSHHHHHHHHHHHTT--HHHHHHTS-HHHHHHHHHTTTTSHHHHHHHHHHHHHHHHHHHHTT-HHHHHHHTTHHHHHHHHHHS----

Foldseek 3Di:
DPDPVVLQVLLQVVLCQLLPQPHPCCVVPVVSVVVSLCQCVDPDLSSVLSNLLSLLSCLVRPLVCLVVSQVSCQVQLPDPDVSSVLSNLVSLLPHAQVSQLPRHDLVSLVSLLVCCQVVVPSSLNSLVSNLVNLVVVVVVVPPSSCVRNVCSVVSNVVSVVVPDPD

InterPro domains:
  IPR011989 Armadillo-like helical [G3DSA:1.25.10.10] (2-160)
  IPR016024 Armadillo-type fold [SSF48371] (6-148)
  IPR039776 Sister chromatid cohesion protein Pds5 [PTHR12663] (2-163)

pLDDT: mean 95.65, std 8.35, range [50.94, 98.88]

Sequence (166 aa):
MDDTPLRLLATQVLGEMFSEKDSTLASRYDNVWKMWLLRRNDKISDVRCAWIEYCLPLYINHHELAKQINEAIISKMSDPDDKVRIAVCKVFGQLEYECASKLVEKELFFELAQRCRDLRQEAIKALARLYNMAYNEIVDHDANAIEKFGWIPSELLNTLYLNDNE